Protein AF-A0A0E3QMX5-F1 (afdb_monomer)

Secondary structure (DSSP, 8-state):
----HHHHHHHHHHHHTTHHHHHHHHHHHHHHHHHHHHHHHHHH---TTTHHHHHHHHH-SSHHHHHHHHHHHHHHHHHHHHHHHHHHHHHHHTS-TTS---

Mean predicted aligned error: 10.31 Å

Solvent-accessible surface area (backbone atoms only — not comparable to full-atom values): 6064 Å² total; per-residue (Å²): 143,78,71,57,80,64,50,55,53,53,52,49,49,71,75,50,53,80,58,50,59,58,52,48,55,54,50,47,55,52,48,49,55,50,51,50,51,51,51,54,49,49,71,75,56,80,53,97,65,50,77,56,48,54,40,38,73,75,68,34,95,46,74,66,33,55,52,51,46,51,52,51,53,53,50,50,53,51,51,51,52,54,50,50,53,57,48,48,63,56,55,52,71,78,46,65,96,85,79,70,94,119

Foldseek 3Di:
DDADPVVVVVVVCVVCDPVVVVVVVVVVVVVVVVVVVQVVLCVVDVDPVPPLVVLCVVPNPDPSSVVVVVVVVVVVVVVVVVVVVVVVSVVVVVDPPPPDDD

Structure (mmCIF, N/CA/C/O backbone):
data_AF-A0A0E3QMX5-F1
#
_entry.id   AF-A0A0E3QMX5-F1
#
loop_
_atom_site.group_PDB
_atom_site.id
_atom_site.type_symbol
_atom_site.label_atom_id
_atom_site.label_alt_id
_atom_site.label_comp_id
_atom_site.label_asym_id
_atom_site.label_entity_id
_atom_site.label_seq_id
_atom_site.pdbx_PDB_ins_code
_atom_site.Cartn_x
_atom_site.Cartn_y
_atom_site.Cartn_z
_atom_site.occupancy
_atom_site.B_iso_or_equiv
_atom_site.auth_seq_id
_atom_site.auth_comp_id
_atom_site.auth_asym_id
_atom_site.auth_atom_id
_atom_site.pdbx_PDB_model_num
ATOM 1 N N . MET A 1 1 ? 21.800 2.197 -21.079 1.00 42.12 1 MET A N 1
ATOM 2 C CA . MET A 1 1 ? 20.528 1.645 -21.587 1.00 42.12 1 MET A CA 1
ATOM 3 C C . MET A 1 1 ? 19.769 1.102 -20.388 1.00 42.12 1 MET A C 1
ATOM 5 O O . MET A 1 1 ? 20.009 -0.035 -20.019 1.00 42.12 1 MET A O 1
ATOM 9 N N . GLU A 1 2 ? 18.917 1.898 -19.747 1.00 46.09 2 GLU A N 1
ATOM 10 C CA . GLU A 1 2 ? 18.057 1.407 -18.659 1.00 46.09 2 GLU A CA 1
ATOM 11 C C . GLU A 1 2 ? 16.662 2.022 -18.790 1.00 46.09 2 GLU A C 1
ATOM 13 O O . GLU A 1 2 ? 16.382 3.055 -18.193 1.00 46.09 2 GLU A O 1
ATOM 18 N N . PRO A 1 3 ? 15.765 1.436 -19.597 1.00 46.56 3 PRO A N 1
ATOM 19 C CA . PRO A 1 3 ? 14.383 1.875 -19.612 1.00 46.56 3 PRO A CA 1
ATOM 20 C C . PRO A 1 3 ? 13.586 1.059 -18.590 1.00 46.56 3 PRO A C 1
ATOM 22 O O . PRO A 1 3 ? 13.619 -0.161 -18.599 1.00 46.56 3 PRO A O 1
ATOM 25 N N . GLY A 1 4 ? 12.802 1.724 -17.748 1.00 52.66 4 GLY A N 1
ATOM 26 C CA . GLY A 1 4 ? 11.525 1.189 -17.279 1.00 52.66 4 GLY A CA 1
ATOM 27 C C . GLY A 1 4 ? 11.553 0.086 -16.215 1.00 52.66 4 GLY A C 1
ATOM 28 O O . GLY A 1 4 ? 12.028 -1.028 -16.415 1.00 52.66 4 GLY A O 1
ATOM 29 N N . TYR A 1 5 ? 10.838 0.347 -15.121 1.00 55.91 5 TYR A N 1
ATOM 30 C CA . TYR A 1 5 ? 10.374 -0.640 -14.130 1.00 55.91 5 TYR A CA 1
ATOM 31 C C . TYR A 1 5 ? 9.853 -1.963 -14.754 1.00 55.91 5 TYR A C 1
ATOM 33 O O . TYR A 1 5 ? 9.986 -3.027 -14.154 1.00 55.91 5 TYR A O 1
ATOM 41 N N . PHE A 1 6 ? 9.333 -1.903 -15.987 1.00 55.41 6 PHE A N 1
ATOM 42 C CA . PHE A 1 6 ? 8.829 -3.037 -16.767 1.00 55.41 6 PHE A CA 1
ATOM 43 C C . PHE A 1 6 ? 9.903 -3.914 -17.444 1.00 55.41 6 PHE A C 1
ATOM 45 O O . PHE A 1 6 ? 9.676 -5.108 -17.624 1.00 55.41 6 PHE A O 1
ATOM 52 N N . LEU A 1 7 ? 11.079 -3.381 -17.803 1.00 53.97 7 LEU A N 1
ATOM 53 C CA . LEU A 1 7 ? 12.177 -4.216 -18.321 1.00 53.97 7 LEU A CA 1
ATOM 54 C C . LEU A 1 7 ? 12.922 -4.917 -17.186 1.00 53.97 7 LEU A C 1
ATOM 56 O O . LEU A 1 7 ? 13.363 -6.049 -17.366 1.00 53.97 7 LEU A O 1
ATOM 60 N N . PHE A 1 8 ? 12.997 -4.299 -16.003 1.00 57.62 8 PHE A N 1
ATOM 61 C CA . PHE A 1 8 ? 13.516 -4.964 -14.808 1.00 57.62 8 PHE A CA 1
ATOM 62 C C . PHE A 1 8 ? 12.647 -6.169 -14.429 1.00 57.62 8 PHE A C 1
ATOM 64 O O . PHE A 1 8 ? 13.169 -7.276 -14.311 1.00 57.62 8 PHE A O 1
ATOM 71 N N . SER A 1 9 ? 11.321 -6.001 -14.340 1.00 62.88 9 SER A N 1
ATOM 72 C CA . SER A 1 9 ? 10.411 -7.124 -14.082 1.00 62.88 9 SER A CA 1
ATOM 73 C C . SER A 1 9 ? 10.449 -8.183 -15.193 1.00 62.88 9 SER A C 1
ATOM 75 O O . SER A 1 9 ? 10.461 -9.373 -14.886 1.00 62.88 9 SER A O 1
ATOM 77 N N . GLY A 1 10 ? 10.569 -7.782 -16.465 1.00 63.91 10 GLY A N 1
ATOM 78 C CA . GLY A 1 10 ? 10.757 -8.703 -17.593 1.00 63.91 10 GLY A CA 1
ATOM 79 C C . GLY A 1 10 ? 12.078 -9.487 -17.550 1.00 63.91 10 GLY A C 1
ATOM 80 O O . GLY A 1 10 ? 12.103 -10.679 -17.856 1.00 63.91 10 GLY A O 1
ATOM 81 N N . GLN A 1 11 ? 13.176 -8.856 -17.125 1.00 65.00 11 GLN A N 1
ATOM 82 C CA . GLN A 1 11 ? 14.476 -9.510 -16.961 1.00 65.00 11 GLN A CA 1
ATOM 83 C C . GLN A 1 11 ? 14.481 -10.464 -15.761 1.00 65.00 11 GLN A C 1
ATOM 85 O O . GLN A 1 11 ? 14.957 -11.590 -15.888 1.00 65.00 11 GLN A O 1
ATOM 90 N N . LEU A 1 12 ? 13.893 -10.064 -14.631 1.00 63.53 12 LEU A N 1
ATOM 91 C CA . LEU A 1 12 ? 13.684 -10.935 -13.470 1.00 63.53 12 LEU A CA 1
ATOM 92 C C . LEU A 1 12 ? 12.845 -12.165 -13.815 1.00 63.53 12 LEU A C 1
ATOM 94 O O . LEU A 1 12 ? 13.208 -13.270 -13.426 1.00 63.53 12 LEU A O 1
ATOM 98 N N . LEU A 1 13 ? 11.783 -12.010 -14.612 1.00 66.00 13 LEU A N 1
ATOM 99 C CA . LEU A 1 13 ? 10.969 -13.138 -15.075 1.00 66.00 13 LEU A CA 1
ATOM 100 C C . LEU A 1 13 ? 11.804 -14.191 -15.817 1.00 66.00 13 LEU A C 1
ATOM 102 O O . LEU A 1 13 ? 11.613 -15.389 -15.611 1.00 66.00 13 LEU A O 1
ATOM 106 N N . ARG A 1 14 ? 12.758 -13.749 -16.651 1.00 66.69 14 ARG A N 1
ATOM 107 C CA . ARG A 1 14 ? 13.671 -14.650 -17.376 1.00 66.69 14 ARG A CA 1
ATOM 108 C C . ARG A 1 14 ? 14.614 -15.406 -16.439 1.00 66.69 14 ARG A C 1
ATOM 110 O O . ARG A 1 14 ? 14.975 -16.533 -16.760 1.00 66.69 14 ARG A O 1
ATOM 117 N N . PHE A 1 15 ? 14.993 -14.818 -15.302 1.00 70.06 15 PHE A N 1
ATOM 118 C CA . PHE A 1 15 ? 15.832 -15.470 -14.291 1.00 70.06 15 PHE A CA 1
ATOM 119 C C . PHE A 1 15 ? 15.045 -16.392 -13.346 1.00 70.06 15 PHE A C 1
ATOM 121 O O . PHE A 1 15 ? 15.591 -17.386 -12.879 1.00 70.06 15 PHE A O 1
ATOM 128 N N . THR A 1 16 ? 13.778 -16.085 -13.056 1.00 69.56 16 THR A N 1
ATOM 129 C CA . THR A 1 16 ? 12.992 -16.769 -12.010 1.00 69.56 16 THR A CA 1
ATOM 130 C C . THR A 1 16 ? 12.122 -17.926 -12.533 1.00 69.56 16 THR A C 1
ATOM 132 O O . THR A 1 16 ? 11.705 -18.782 -11.751 1.00 69.56 16 THR A O 1
ATOM 135 N N . GLY A 1 17 ? 11.887 -18.031 -13.847 1.00 73.62 17 GLY A N 1
ATOM 136 C CA . GLY A 1 17 ? 11.225 -19.193 -14.457 1.00 73.62 17 GLY A CA 1
ATOM 137 C C . GLY A 1 17 ? 9.851 -19.520 -13.842 1.00 73.62 17 GLY A C 1
ATOM 138 O O . GLY A 1 17 ? 9.077 -18.625 -13.506 1.00 73.62 17 GLY A O 1
ATOM 139 N N . ASN A 1 18 ? 9.534 -20.809 -13.663 1.00 75.62 18 ASN A N 1
ATOM 140 C CA . ASN A 1 18 ? 8.222 -21.269 -13.170 1.00 75.62 18 ASN A CA 1
ATOM 141 C C . ASN A 1 18 ? 7.899 -20.840 -11.716 1.00 75.62 18 ASN A C 1
ATOM 143 O O . ASN A 1 18 ? 6.745 -20.881 -11.295 1.00 75.62 18 ASN A O 1
ATOM 147 N N . ALA A 1 19 ? 8.892 -20.392 -10.939 1.00 79.06 19 ALA A N 1
ATOM 148 C CA . ALA A 1 19 ? 8.680 -19.945 -9.558 1.00 79.06 19 ALA A CA 1
ATOM 149 C C . ALA A 1 19 ? 7.889 -18.620 -9.466 1.00 79.06 19 ALA A C 1
ATOM 151 O O . ALA A 1 19 ? 7.306 -18.310 -8.422 1.00 79.06 19 ALA A O 1
ATOM 152 N N . VAL A 1 20 ? 7.809 -17.859 -10.565 1.00 82.75 20 VAL A N 1
ATOM 153 C CA . VAL A 1 20 ? 7.012 -16.625 -10.653 1.00 82.75 20 VAL A CA 1
ATOM 154 C C . VAL A 1 20 ? 5.522 -16.910 -10.452 1.00 82.75 20 VAL A C 1
ATOM 156 O O . VAL A 1 20 ? 4.872 -16.198 -9.693 1.00 82.75 20 VAL A O 1
ATOM 159 N N . TYR A 1 21 ? 4.988 -17.971 -11.067 1.00 83.75 21 TYR A N 1
ATOM 160 C CA . TYR A 1 21 ? 3.564 -18.314 -10.968 1.00 83.75 21 TYR A CA 1
ATOM 161 C C . TYR A 1 21 ? 3.146 -18.651 -9.537 1.00 83.75 21 TYR A C 1
ATOM 163 O O . TYR A 1 21 ? 2.120 -18.172 -9.064 1.00 83.75 21 TYR A O 1
ATOM 171 N N . ILE A 1 22 ? 3.970 -19.422 -8.822 1.00 86.44 22 ILE A N 1
ATOM 172 C CA . ILE A 1 22 ? 3.714 -19.774 -7.418 1.00 86.44 22 ILE A CA 1
ATOM 173 C C . ILE A 1 22 ? 3.707 -18.511 -6.551 1.00 86.44 22 ILE A C 1
ATOM 175 O O . ILE A 1 22 ? 2.812 -18.323 -5.730 1.00 86.44 22 ILE A O 1
ATOM 179 N N . SER A 1 23 ? 4.671 -17.616 -6.777 1.00 87.88 23 SER A N 1
ATOM 180 C CA . SER A 1 23 ? 4.761 -16.340 -6.059 1.00 87.88 23 SER A CA 1
ATOM 181 C C . SER A 1 23 ? 3.538 -15.458 -6.325 1.00 87.88 23 SER A C 1
ATOM 183 O O . SER A 1 23 ? 3.032 -14.817 -5.407 1.00 87.88 23 SER A O 1
ATOM 185 N N . PHE A 1 24 ? 3.031 -15.468 -7.560 1.00 86.94 24 PHE A N 1
ATOM 186 C CA . PHE A 1 24 ? 1.846 -14.713 -7.955 1.00 86.94 24 PHE A CA 1
ATOM 187 C C . PHE A 1 24 ? 0.580 -15.232 -7.268 1.00 86.94 24 PHE A C 1
ATOM 189 O O . PHE A 1 24 ? -0.158 -14.438 -6.698 1.00 86.94 24 PHE A O 1
ATOM 196 N N . ILE A 1 25 ? 0.374 -16.554 -7.232 1.00 93.06 25 ILE A N 1
ATOM 197 C CA . ILE A 1 25 ? -0.778 -17.169 -6.551 1.00 93.06 25 ILE A CA 1
ATOM 198 C C . ILE A 1 25 ? -0.755 -16.849 -5.053 1.00 93.06 25 ILE A C 1
ATOM 200 O O . ILE A 1 25 ? -1.775 -16.477 -4.477 1.00 93.06 25 ILE A O 1
ATOM 204 N N . ILE A 1 26 ? 0.411 -16.955 -4.409 1.00 93.00 26 ILE A N 1
ATOM 205 C CA . ILE A 1 26 ? 0.546 -16.623 -2.984 1.00 93.00 26 ILE A CA 1
ATOM 206 C C . ILE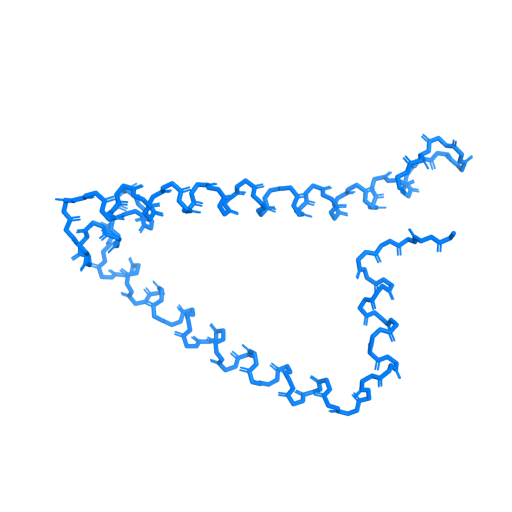 A 1 26 ? 0.246 -15.137 -2.754 1.00 93.00 26 ILE A C 1
ATOM 208 O O . ILE A 1 26 ? -0.518 -14.799 -1.848 1.00 93.00 26 ILE A O 1
ATOM 212 N N . ALA A 1 27 ? 0.803 -14.251 -3.584 1.00 90.75 27 ALA A N 1
ATOM 213 C CA . ALA A 1 27 ? 0.542 -12.818 -3.502 1.00 90.75 27 ALA A CA 1
ATOM 214 C C . ALA A 1 27 ? -0.945 -12.490 -3.716 1.00 90.75 27 ALA A C 1
ATOM 216 O O . ALA A 1 27 ? -1.489 -11.648 -3.005 1.00 90.75 27 ALA A O 1
ATOM 217 N N . GLU A 1 28 ? -1.618 -13.180 -4.636 1.00 93.00 28 GLU A N 1
ATOM 218 C CA . GLU A 1 28 ? -3.039 -13.002 -4.933 1.00 93.00 28 GLU A CA 1
ATOM 219 C C . GLU A 1 28 ? -3.930 -13.435 -3.765 1.00 93.00 28 GLU A C 1
ATOM 221 O O . GLU A 1 28 ? -4.819 -12.686 -3.363 1.00 93.00 28 GLU A O 1
ATOM 226 N N . VAL A 1 29 ? -3.656 -14.587 -3.142 1.00 96.50 29 VAL A N 1
ATOM 227 C CA . VAL A 1 29 ? -4.393 -15.034 -1.947 1.00 96.50 29 VAL A CA 1
ATOM 228 C C . VAL A 1 29 ? -4.248 -14.021 -0.810 1.00 96.50 29 VAL A C 1
ATOM 230 O O . VAL A 1 29 ? -5.238 -13.643 -0.182 1.00 96.50 29 VAL A O 1
ATOM 233 N N . VAL A 1 30 ? -3.030 -13.531 -0.564 1.00 94.69 30 VAL A N 1
ATOM 234 C CA . VAL A 1 30 ? -2.782 -12.504 0.459 1.00 94.69 30 VAL A CA 1
ATOM 235 C C . VAL A 1 30 ? -3.499 -11.195 0.110 1.00 94.69 30 VAL A C 1
ATOM 237 O O . VAL A 1 30 ? -4.120 -10.583 0.982 1.00 94.69 30 VAL A O 1
ATOM 240 N N . ALA A 1 31 ? -3.472 -10.779 -1.157 1.00 92.94 31 ALA A N 1
ATOM 241 C CA . ALA A 1 31 ? -4.158 -9.581 -1.626 1.00 92.94 31 ALA A CA 1
ATOM 242 C C . ALA A 1 31 ? -5.683 -9.686 -1.470 1.00 92.94 31 ALA A C 1
ATOM 244 O O . ALA A 1 31 ? -6.308 -8.730 -1.012 1.00 92.94 31 ALA A O 1
ATOM 245 N N . LEU A 1 32 ? -6.279 -10.843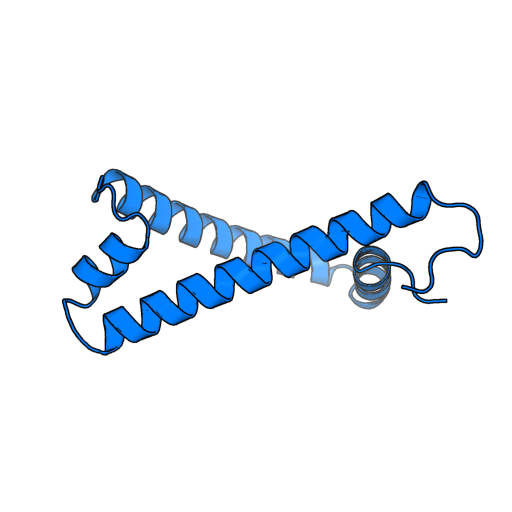 -1.774 1.00 93.19 32 LEU A N 1
ATOM 246 C CA . LEU A 1 32 ? -7.711 -11.097 -1.594 1.00 93.19 32 LEU A CA 1
ATOM 247 C C . LEU A 1 32 ? -8.118 -11.029 -0.121 1.00 93.19 32 LEU A C 1
ATOM 249 O O . LEU A 1 32 ? -9.114 -10.387 0.213 1.00 93.19 32 LEU A O 1
ATOM 253 N N . LEU A 1 33 ? -7.334 -11.636 0.772 1.00 93.44 33 LEU A N 1
ATOM 254 C CA . LEU A 1 33 ? -7.581 -11.570 2.215 1.00 93.44 33 LEU A CA 1
ATOM 255 C C . LEU A 1 33 ? -7.488 -10.133 2.746 1.00 93.44 33 LEU A C 1
ATOM 257 O O . LEU A 1 33 ? -8.323 -9.710 3.555 1.00 93.44 33 LEU A O 1
ATOM 261 N N . ASN A 1 34 ? -6.504 -9.369 2.265 1.00 91.12 34 ASN A N 1
ATOM 262 C CA . ASN A 1 34 ? -6.346 -7.960 2.605 1.00 91.12 34 ASN A CA 1
ATOM 263 C C . ASN A 1 34 ? -7.540 -7.126 2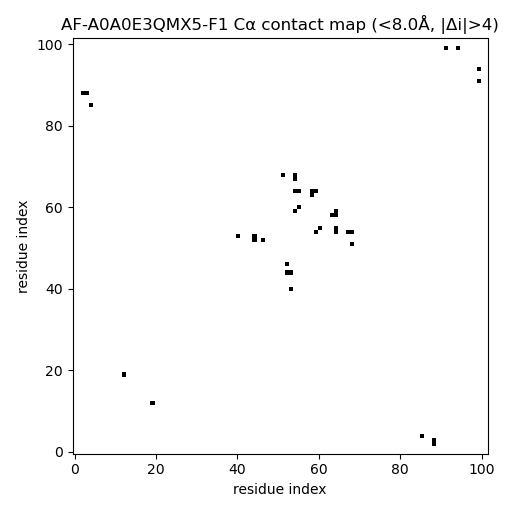.111 1.00 91.12 34 ASN A C 1
ATOM 265 O O . ASN A 1 34 ? -8.173 -6.421 2.897 1.00 91.12 34 ASN A O 1
ATOM 269 N N . ALA A 1 35 ? -7.903 -7.262 0.833 1.00 89.06 35 ALA A N 1
ATOM 270 C CA . ALA A 1 35 ? -9.028 -6.557 0.227 1.00 89.06 35 ALA A CA 1
ATOM 271 C C . ALA A 1 35 ? -10.355 -6.895 0.917 1.00 89.06 35 ALA A C 1
ATOM 273 O O . ALA A 1 35 ? -11.146 -5.997 1.198 1.00 89.06 35 ALA A O 1
ATOM 274 N N . TYR A 1 36 ? -10.582 -8.165 1.260 1.00 90.19 36 TYR A N 1
ATOM 275 C CA . TYR A 1 36 ? -11.774 -8.598 1.986 1.00 90.19 36 TYR A CA 1
ATOM 276 C C . TYR A 1 36 ? -11.861 -7.965 3.380 1.00 90.19 36 TYR A C 1
ATOM 278 O O . TYR A 1 36 ? -12.915 -7.459 3.772 1.00 90.19 36 TYR A O 1
ATOM 286 N N . SER A 1 37 ? -10.748 -7.945 4.118 1.00 86.56 37 SER A N 1
ATOM 287 C CA . SER A 1 37 ? -10.689 -7.319 5.442 1.00 86.56 37 SER A CA 1
ATOM 288 C C . SER A 1 37 ? -10.962 -5.818 5.351 1.00 86.56 37 SER A C 1
ATOM 290 O O . SER A 1 37 ? -11.818 -5.304 6.073 1.00 86.56 37 SER A O 1
ATOM 292 N N . TYR A 1 38 ? -10.315 -5.128 4.407 1.00 81.69 38 TYR A N 1
ATOM 293 C CA . TYR A 1 38 ? -10.538 -3.704 4.161 1.00 81.69 38 TYR A CA 1
ATOM 294 C C . TYR A 1 38 ? -11.976 -3.393 3.742 1.00 81.69 38 TYR A C 1
ATOM 296 O O . TYR A 1 38 ? -12.575 -2.461 4.275 1.00 81.69 38 TYR A O 1
ATOM 304 N N . ALA A 1 39 ? -12.560 -4.183 2.841 1.00 84.12 39 ALA A N 1
ATOM 305 C CA . ALA A 1 39 ? -13.940 -4.006 2.400 1.00 84.12 39 ALA A CA 1
ATOM 306 C C . ALA A 1 39 ? -14.924 -4.184 3.565 1.00 84.12 39 ALA A C 1
ATOM 308 O O . ALA A 1 39 ? -15.828 -3.370 3.752 1.00 84.12 39 ALA A O 1
ATOM 309 N N . LYS A 1 40 ? -14.719 -5.205 4.406 1.00 82.06 40 LYS A N 1
ATOM 310 C CA . LYS A 1 40 ? -15.569 -5.459 5.575 1.00 82.06 40 LYS A CA 1
ATOM 311 C C . LYS A 1 40 ? -15.461 -4.349 6.625 1.00 82.06 40 LYS A C 1
ATOM 313 O O . LYS A 1 40 ? -16.480 -3.969 7.202 1.00 82.06 40 LYS A O 1
ATOM 318 N N . LEU A 1 41 ? -14.262 -3.806 6.858 1.00 78.56 41 LEU A N 1
ATOM 319 C CA . LEU A 1 41 ? -14.076 -2.625 7.710 1.00 78.56 41 LEU A CA 1
ATOM 320 C C . LEU A 1 41 ? -14.727 -1.374 7.106 1.00 78.56 41 LEU A C 1
ATOM 322 O O . LEU A 1 41 ? -15.395 -0.644 7.834 1.00 78.56 41 LEU A O 1
ATOM 326 N N . GLY A 1 42 ? -14.612 -1.169 5.793 1.00 74.88 42 GLY A N 1
ATOM 327 C CA . GLY A 1 42 ? -15.218 -0.034 5.094 1.00 74.88 42 GLY A CA 1
ATOM 328 C C . GLY A 1 42 ? -16.742 -0.021 5.131 1.00 74.88 42 GLY A C 1
ATOM 329 O O . GLY A 1 42 ? -17.338 1.038 5.304 1.00 74.88 42 GLY A O 1
ATOM 330 N N . VAL A 1 43 ? -17.383 -1.190 5.056 1.00 72.62 43 VAL A N 1
ATOM 331 C CA . VAL A 1 43 ? -18.843 -1.298 5.217 1.00 72.62 43 VAL A CA 1
ATOM 332 C C . VAL A 1 43 ? -19.262 -1.110 6.680 1.00 72.62 43 VAL A C 1
ATOM 334 O O . VAL A 1 43 ? -20.297 -0.510 6.950 1.00 72.62 43 VAL A O 1
ATOM 337 N N . ARG A 1 44 ? -18.468 -1.597 7.644 1.00 70.06 44 ARG A N 1
ATOM 338 C CA . ARG A 1 44 ? -18.790 -1.494 9.080 1.00 70.06 44 ARG A CA 1
ATOM 339 C C . ARG A 1 44 ? -18.591 -0.088 9.646 1.00 70.06 44 ARG A C 1
ATOM 341 O O . ARG A 1 44 ? -19.300 0.306 10.570 1.00 70.06 44 ARG A O 1
ATOM 348 N N . TYR A 1 45 ? -17.621 0.648 9.123 1.00 65.12 45 TYR A N 1
ATOM 349 C CA . TYR A 1 45 ? -17.269 1.986 9.575 1.00 65.12 45 TYR A CA 1
ATOM 350 C C . TYR A 1 45 ? -17.391 2.966 8.408 1.00 65.12 45 TYR A C 1
ATOM 352 O O . TYR A 1 45 ? -16.400 3.473 7.889 1.00 65.12 45 TYR A O 1
ATOM 360 N N . GLN A 1 46 ? -18.633 3.242 8.005 1.00 55.88 46 GLN A N 1
ATOM 361 C CA . GLN A 1 46 ? -18.944 4.333 7.085 1.00 55.88 46 GLN A CA 1
ATOM 362 C C . GLN A 1 46 ? -18.764 5.665 7.820 1.00 55.88 46 GLN A C 1
ATOM 364 O O . GLN A 1 46 ? -19.693 6.174 8.440 1.00 55.88 46 GLN A O 1
ATOM 369 N N . SER A 1 47 ? -17.547 6.201 7.809 1.00 59.56 47 SER A N 1
ATOM 370 C CA . SER A 1 47 ? -17.262 7.532 8.341 1.00 59.56 47 SER A CA 1
ATOM 371 C C . SER A 1 47 ? -16.555 8.392 7.303 1.00 59.56 47 SER A C 1
ATOM 373 O O . SER A 1 47 ? -15.785 7.894 6.481 1.00 59.56 47 SER A O 1
ATOM 375 N N . ALA A 1 48 ? -16.796 9.701 7.369 1.00 58.88 48 ALA A N 1
ATOM 376 C CA . ALA A 1 48 ? -16.197 10.699 6.488 1.00 58.88 48 ALA A CA 1
ATOM 377 C C . ALA A 1 48 ? -14.661 10.808 6.636 1.00 58.88 48 ALA A C 1
ATOM 379 O O . ALA A 1 48 ? -14.013 11.389 5.770 1.00 58.88 48 ALA A O 1
ATOM 380 N N . GLY A 1 49 ? -14.074 10.237 7.700 1.00 60.88 49 GLY A N 1
ATOM 381 C CA . GLY A 1 49 ? -12.630 10.254 7.979 1.00 60.88 49 GLY A CA 1
ATOM 382 C C . GLY A 1 49 ? -11.779 9.247 7.188 1.00 60.88 49 GLY A C 1
ATOM 383 O O . GLY A 1 49 ? -10.549 9.305 7.241 1.00 60.88 49 GLY A O 1
ATOM 384 N N . GLY A 1 50 ? -12.391 8.319 6.441 1.00 71.75 50 GLY A N 1
ATOM 385 C CA . GLY A 1 50 ? -11.659 7.344 5.621 1.00 71.75 50 GLY A CA 1
ATOM 386 C C . GLY A 1 50 ? -10.836 6.327 6.441 1.00 71.75 50 GLY A C 1
ATOM 387 O O . GLY A 1 50 ? -11.213 6.002 7.566 1.00 71.75 50 GLY A O 1
ATOM 388 N N . PRO A 1 51 ? -9.702 5.804 5.920 1.00 69.44 51 PRO A N 1
ATOM 389 C CA . PRO A 1 51 ? -8.907 4.753 6.582 1.00 69.44 51 PRO A CA 1
ATOM 390 C C . PRO A 1 51 ? -8.369 5.137 7.969 1.00 69.44 51 PRO A C 1
ATOM 392 O O . PRO A 1 51 ? -8.066 4.269 8.785 1.00 69.44 51 PRO A O 1
ATOM 395 N N . VAL A 1 52 ? -8.271 6.439 8.247 1.00 72.94 52 VAL A N 1
ATOM 396 C CA . VAL A 1 52 ? -7.855 6.988 9.545 1.00 72.94 52 VAL A CA 1
ATOM 397 C C . VAL A 1 52 ? -8.863 6.638 10.641 1.00 72.94 52 VAL A C 1
ATOM 399 O O . VAL A 1 52 ? -8.477 6.349 11.769 1.00 72.94 52 VAL A O 1
ATOM 402 N N . GLU A 1 53 ? -10.150 6.568 10.301 1.00 73.00 53 GLU A N 1
ATOM 403 C CA . GLU A 1 53 ? -11.207 6.156 11.224 1.00 73.00 53 GLU A CA 1
ATOM 404 C C . GLU A 1 53 ? -11.024 4.700 11.686 1.00 73.00 53 GLU A C 1
ATOM 406 O O . GLU A 1 53 ? -11.293 4.369 12.841 1.00 73.00 53 GLU A O 1
ATOM 411 N N . PHE A 1 54 ? -10.534 3.817 10.807 1.00 75.94 54 PHE A N 1
ATOM 412 C CA . PHE A 1 54 ? -10.265 2.421 11.169 1.00 75.94 54 PHE A CA 1
ATOM 413 C C . PHE A 1 54 ? -9.120 2.326 12.176 1.00 75.94 54 PHE A C 1
ATOM 415 O O . PHE A 1 54 ? -9.177 1.515 13.098 1.00 75.94 54 PHE A O 1
ATOM 422 N N . ILE A 1 55 ? -8.106 3.180 12.019 1.00 76.12 55 ILE A N 1
ATOM 423 C CA . ILE A 1 55 ? -6.969 3.274 12.937 1.00 76.12 55 ILE A CA 1
ATOM 424 C C . ILE A 1 55 ? -7.448 3.780 14.302 1.00 76.12 55 ILE A C 1
ATOM 426 O O . ILE A 1 55 ? -7.168 3.145 15.315 1.00 76.12 55 ILE A O 1
ATOM 430 N N . LEU A 1 56 ? -8.242 4.854 14.325 1.00 76.19 56 LEU A N 1
ATOM 431 C CA . LEU A 1 56 ? -8.813 5.419 15.550 1.00 76.19 56 LEU A CA 1
ATOM 432 C C . LEU A 1 56 ? -9.726 4.429 16.284 1.00 76.19 56 LEU A C 1
ATOM 434 O O . LEU A 1 56 ? -9.655 4.315 17.503 1.00 76.19 56 LEU A O 1
ATOM 438 N N . LYS A 1 57 ? -10.554 3.661 15.567 1.00 73.50 57 LYS A N 1
ATOM 439 C CA . LYS A 1 57 ? -11.443 2.666 16.193 1.00 73.50 57 LYS A CA 1
ATOM 440 C C . LYS A 1 57 ? -10.743 1.370 16.593 1.00 73.50 57 LYS A C 1
ATOM 442 O O . LYS A 1 57 ? -11.199 0.715 17.526 1.00 73.50 57 LYS A O 1
ATOM 447 N N . GLY A 1 58 ? -9.675 0.984 15.897 1.00 74.00 58 GLY A N 1
ATOM 448 C CA . GLY A 1 58 ? -8.901 -0.218 16.207 1.00 74.00 58 GLY A CA 1
ATOM 449 C C . GLY A 1 58 ? -7.878 -0.016 17.326 1.00 74.00 58 GLY A C 1
ATOM 450 O O . GLY A 1 58 ? -7.685 -0.914 18.140 1.00 74.00 58 GLY A O 1
ATOM 451 N N . PHE A 1 59 ? -7.241 1.157 17.378 1.00 75.06 59 PHE A N 1
ATOM 452 C CA . PHE A 1 59 ? -6.131 1.453 18.291 1.00 75.06 59 PHE A CA 1
ATOM 453 C C . PHE A 1 59 ? -6.426 2.568 19.307 1.00 75.06 59 PHE A C 1
ATOM 455 O O . PHE A 1 59 ? -5.635 2.761 20.230 1.00 75.06 59 PHE A O 1
ATOM 462 N N . GLY A 1 60 ? -7.560 3.265 19.185 1.00 74.62 60 GLY A N 1
ATOM 463 C CA . GLY A 1 60 ? -7.954 4.370 20.060 1.00 74.62 60 GLY A CA 1
ATOM 464 C C . GLY A 1 60 ? -7.329 5.717 19.682 1.00 74.62 60 GLY A C 1
ATOM 465 O O . GLY A 1 60 ? -6.528 5.826 18.750 1.00 74.62 60 GLY A O 1
ATOM 466 N N . ASP A 1 61 ? -7.690 6.754 20.439 1.00 70.19 61 ASP A N 1
ATOM 467 C CA . ASP A 1 61 ? -7.066 8.078 20.359 1.00 70.19 61 ASP A CA 1
ATOM 468 C C . ASP A 1 61 ? -5.769 8.085 21.177 1.00 70.19 61 ASP A C 1
ATOM 470 O O . ASP A 1 61 ? -5.769 8.187 22.403 1.00 70.19 61 ASP A O 1
ATOM 474 N N . GLY A 1 62 ? -4.638 7.925 20.495 1.00 77.94 62 GLY A N 1
ATOM 475 C CA . GLY A 1 62 ? -3.326 7.894 21.129 1.00 77.94 62 GLY A CA 1
ATOM 476 C C . GLY A 1 62 ? -2.190 8.144 20.146 1.00 77.94 62 GLY A C 1
ATOM 477 O O . GLY A 1 62 ? -2.388 8.210 18.932 1.00 77.94 62 GLY A O 1
ATOM 478 N N . VAL A 1 63 ? -0.965 8.241 20.671 1.00 77.75 63 VAL A N 1
ATOM 479 C CA . VAL A 1 63 ? 0.257 8.519 19.887 1.00 77.75 63 VAL A CA 1
ATOM 480 C C . VAL A 1 63 ? 0.456 7.504 18.753 1.00 77.75 63 VAL A C 1
ATOM 482 O O . VAL A 1 63 ? 0.920 7.861 17.672 1.00 77.75 63 VAL A O 1
ATOM 485 N N 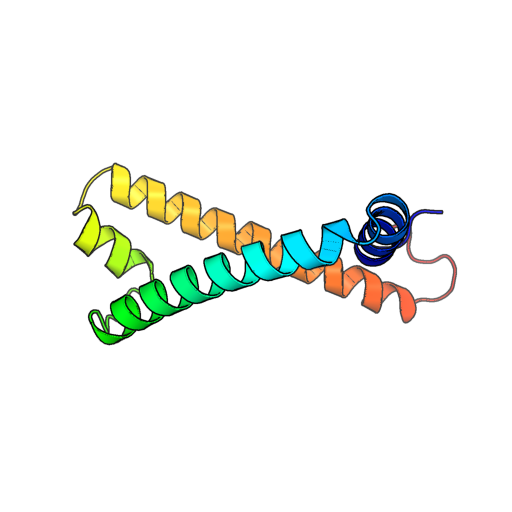. LEU A 1 64 ? 0.039 6.252 18.965 1.00 79.12 64 LEU A N 1
ATOM 486 C CA . LEU A 1 64 ? 0.098 5.200 17.951 1.00 79.12 64 LEU A CA 1
ATOM 487 C C . LEU A 1 64 ? -0.812 5.496 16.744 1.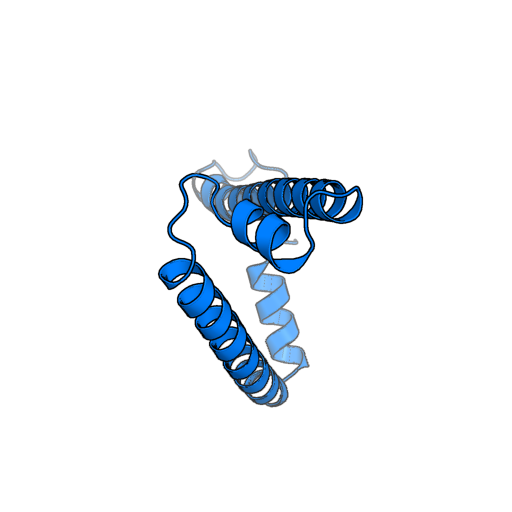00 79.12 64 LEU A C 1
ATOM 489 O O . LEU A 1 64 ? -0.394 5.303 15.606 1.00 79.12 64 LEU A O 1
ATOM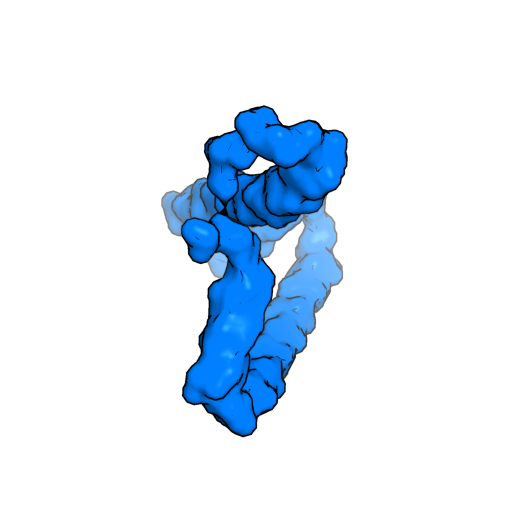 493 N N . SER A 1 65 ? -2.024 6.009 16.977 1.00 81.12 65 SER A N 1
ATOM 494 C CA . SER A 1 65 ? -2.964 6.390 15.913 1.00 81.12 65 SER A CA 1
ATOM 495 C C . SER A 1 65 ? -2.428 7.565 15.087 1.00 81.12 65 SER A C 1
ATOM 497 O O . SER A 1 65 ? -2.446 7.519 13.856 1.00 81.12 65 SER A O 1
ATOM 499 N N . GLY A 1 66 ? -1.828 8.565 15.747 1.00 80.69 66 GLY A N 1
ATOM 500 C CA . GLY A 1 66 ? -1.130 9.664 15.071 1.00 80.69 66 GLY A CA 1
ATOM 501 C C . GLY A 1 66 ? 0.063 9.190 14.231 1.00 80.69 66 GLY A C 1
ATOM 502 O O . GLY A 1 66 ? 0.217 9.605 13.083 1.00 80.69 66 GLY A O 1
ATOM 503 N N . GLY A 1 67 ? 0.872 8.263 14.755 1.00 85.69 67 GLY A N 1
ATOM 504 C CA . GLY A 1 67 ? 1.981 7.656 14.011 1.00 85.69 67 GLY A CA 1
ATOM 505 C C . GLY A 1 67 ? 1.515 6.870 12.780 1.00 85.69 67 GLY A C 1
ATOM 506 O O . GLY A 1 67 ? 2.075 7.021 11.695 1.00 85.69 67 GLY A O 1
ATOM 507 N N . LEU A 1 68 ? 0.449 6.078 12.918 1.00 85.06 68 LEU A N 1
ATOM 508 C CA . LEU A 1 68 ? -0.153 5.335 11.810 1.00 85.06 68 LEU A CA 1
ATOM 509 C C . LEU A 1 68 ? -0.792 6.262 10.762 1.00 85.06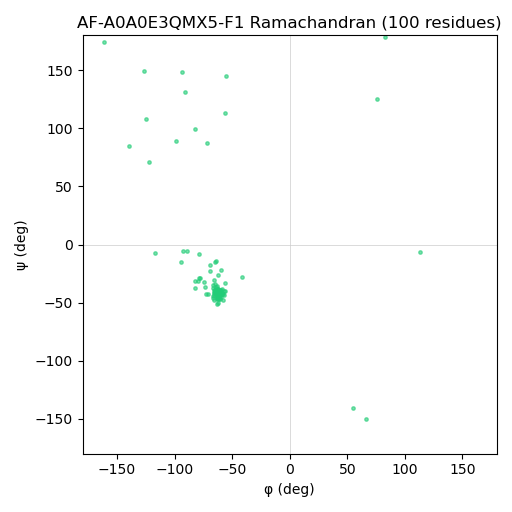 68 LEU A C 1
ATOM 511 O O . LEU A 1 68 ? -0.704 5.973 9.570 1.00 85.06 68 LEU A O 1
ATOM 515 N N . ASN A 1 69 ? -1.371 7.397 11.167 1.00 85.44 69 ASN A N 1
ATOM 516 C CA . ASN A 1 69 ? -1.867 8.419 10.241 1.00 85.44 69 ASN A CA 1
ATOM 517 C C . ASN A 1 69 ? -0.733 9.029 9.399 1.00 85.44 69 ASN A C 1
ATOM 519 O O . ASN A 1 69 ? -0.855 9.114 8.176 1.00 85.44 69 ASN A O 1
ATOM 523 N N . LEU A 1 70 ? 0.396 9.378 10.026 1.00 87.31 70 LEU A N 1
ATOM 524 C CA . LEU A 1 70 ? 1.574 9.880 9.313 1.00 87.31 70 LEU A CA 1
ATOM 525 C C . LEU A 1 70 ? 2.139 8.837 8.342 1.00 87.31 70 LEU A C 1
ATOM 527 O O . LEU A 1 70 ? 2.456 9.169 7.201 1.00 87.31 70 LEU A O 1
ATOM 531 N N . LEU A 1 71 ? 2.214 7.568 8.757 1.00 88.88 71 LEU A N 1
ATOM 532 C CA . LEU A 1 71 ? 2.621 6.467 7.878 1.00 88.88 71 LEU A CA 1
ATOM 533 C C . LEU A 1 71 ? 1.680 6.312 6.678 1.00 88.88 71 LEU A C 1
ATOM 535 O O . LEU A 1 71 ? 2.144 6.093 5.556 1.00 88.88 71 LEU A O 1
ATOM 539 N N . LEU A 1 72 ? 0.371 6.462 6.890 1.00 87.56 72 LEU A N 1
ATOM 540 C CA . LEU A 1 72 ? -0.621 6.440 5.818 1.00 87.56 72 LEU A CA 1
ATOM 541 C C . LEU A 1 72 ? -0.380 7.590 4.829 1.00 87.56 72 LEU A C 1
ATOM 543 O O . LEU A 1 72 ? -0.356 7.375 3.619 1.00 87.56 72 LEU A O 1
ATOM 547 N N . TRP A 1 73 ? -0.147 8.799 5.342 1.00 89.44 73 TRP A N 1
ATOM 548 C CA . TRP A 1 73 ? 0.123 9.977 4.524 1.00 89.44 73 TRP A CA 1
ATOM 549 C C . TRP A 1 73 ? 1.395 9.814 3.685 1.00 89.44 73 TRP A C 1
ATOM 551 O O . TRP A 1 73 ? 1.373 10.013 2.471 1.00 89.44 73 TRP A O 1
ATOM 561 N N . VAL A 1 74 ? 2.484 9.352 4.304 1.00 93.12 74 VAL A N 1
ATOM 562 C CA . VAL A 1 74 ? 3.741 9.043 3.609 1.00 93.12 74 VAL A CA 1
ATOM 563 C C . VAL A 1 74 ? 3.522 7.977 2.533 1.00 93.12 74 VAL A C 1
ATOM 565 O O . VAL A 1 74 ? 4.003 8.132 1.412 1.00 93.12 74 VAL A O 1
ATOM 568 N N . SER A 1 75 ? 2.740 6.934 2.823 1.00 89.31 75 SER A N 1
ATOM 569 C CA . SER A 1 75 ? 2.404 5.889 1.847 1.00 89.31 75 SER A CA 1
ATOM 570 C C . SER A 1 75 ? 1.677 6.451 0.621 1.00 89.31 75 SER A C 1
ATOM 572 O O . SER A 1 75 ? 1.985 6.055 -0.503 1.00 89.31 75 SER A O 1
ATOM 574 N N . TYR A 1 76 ? 0.765 7.413 0.804 1.00 90.38 76 TYR A N 1
ATOM 575 C CA . TYR A 1 76 ? 0.116 8.103 -0.315 1.00 90.38 76 TYR A CA 1
ATOM 576 C C . TYR A 1 76 ? 1.101 8.924 -1.150 1.00 90.38 76 TYR A C 1
ATOM 578 O O . TYR A 1 76 ? 1.037 8.875 -2.379 1.00 90.38 76 TYR A O 1
ATOM 586 N N . VAL A 1 77 ? 2.040 9.633 -0.515 1.00 93.62 77 VAL A N 1
ATOM 587 C CA . VAL A 1 77 ? 3.093 10.372 -1.233 1.00 93.62 77 VAL A CA 1
ATOM 588 C C . VAL A 1 77 ? 3.946 9.418 -2.069 1.00 93.62 77 VAL A C 1
ATOM 590 O O . VAL A 1 77 ? 4.186 9.680 -3.248 1.00 93.62 77 VAL A O 1
ATOM 593 N N . PHE A 1 78 ? 4.344 8.275 -1.503 1.00 92.38 78 PHE A N 1
ATOM 594 C CA . PHE A 1 78 ? 5.056 7.242 -2.253 1.00 92.38 78 PHE A CA 1
ATOM 595 C C . PHE A 1 78 ? 4.225 6.714 -3.425 1.00 92.38 78 PHE A C 1
ATOM 597 O O . PHE A 1 78 ? 4.736 6.652 -4.542 1.00 92.38 78 PHE A O 1
ATOM 604 N N . ALA A 1 79 ? 2.948 6.388 -3.212 1.00 89.12 79 ALA A N 1
ATOM 605 C CA . ALA A 1 79 ? 2.065 5.912 -4.274 1.00 89.12 79 ALA A CA 1
ATOM 606 C C . ALA A 1 79 ? 1.961 6.921 -5.434 1.00 89.12 79 ALA A C 1
ATOM 608 O O . ALA A 1 79 ? 2.085 6.538 -6.599 1.00 89.12 79 ALA A O 1
ATOM 609 N N . LEU A 1 80 ? 1.821 8.214 -5.128 1.00 91.81 80 LEU A N 1
ATOM 610 C CA . LEU A 1 80 ? 1.797 9.292 -6.122 1.00 91.81 80 LEU A CA 1
ATOM 611 C C . LEU A 1 80 ? 3.131 9.442 -6.863 1.00 91.81 80 LEU A C 1
ATOM 613 O O . LEU A 1 80 ? 3.134 9.660 -8.077 1.00 91.81 80 LEU A O 1
ATOM 617 N N . ALA A 1 81 ? 4.261 9.297 -6.168 1.00 90.69 81 ALA A N 1
ATOM 618 C CA . ALA A 1 81 ? 5.585 9.336 -6.783 1.00 90.69 81 ALA A CA 1
ATOM 619 C C . ALA A 1 81 ? 5.802 8.149 -7.738 1.00 90.69 81 ALA A C 1
ATOM 621 O O . ALA A 1 81 ? 6.278 8.333 -8.858 1.00 90.69 81 ALA A O 1
ATOM 622 N N . LEU A 1 82 ? 5.404 6.939 -7.332 1.00 86.06 82 LEU A N 1
ATOM 623 C CA . LEU A 1 82 ? 5.448 5.734 -8.167 1.00 86.06 82 LEU A CA 1
ATOM 624 C C . LEU A 1 82 ? 4.552 5.869 -9.403 1.00 86.06 82 LEU A C 1
ATOM 626 O O . LEU A 1 82 ? 4.983 5.539 -10.509 1.00 86.06 82 LEU A O 1
ATOM 630 N N . TYR A 1 83 ? 3.343 6.406 -9.233 1.00 86.69 83 TYR A N 1
ATOM 631 C CA . TYR A 1 83 ? 2.433 6.671 -10.344 1.00 86.69 83 TYR A CA 1
ATOM 632 C C . TYR A 1 83 ? 3.015 7.704 -11.317 1.00 86.69 83 TYR A C 1
ATOM 634 O O . TYR A 1 83 ? 3.070 7.457 -12.521 1.00 86.69 83 TYR A O 1
ATOM 642 N N . SER A 1 84 ? 3.541 8.815 -10.791 1.00 88.44 84 SER A N 1
ATOM 643 C CA . SER A 1 84 ? 4.232 9.845 -11.577 1.00 88.44 84 SER A CA 1
ATOM 644 C C . SER A 1 84 ? 5.422 9.270 -12.341 1.00 88.44 84 SER A C 1
ATOM 646 O O . SER A 1 84 ? 5.581 9.553 -13.520 1.00 88.44 84 SER A O 1
ATOM 648 N N . LYS A 1 85 ? 6.224 8.399 -11.715 1.00 83.31 85 LYS A N 1
ATOM 649 C CA . LYS A 1 85 ? 7.345 7.722 -12.381 1.00 83.31 85 LYS A CA 1
ATOM 650 C C . LYS A 1 85 ? 6.868 6.836 -13.535 1.00 83.31 85 LYS A C 1
ATOM 652 O O . LYS A 1 85 ? 7.475 6.845 -14.603 1.00 83.31 85 LYS A O 1
ATOM 657 N N . GLY A 1 86 ? 5.785 6.083 -13.333 1.00 81.50 86 GLY A N 1
ATOM 658 C CA . GLY A 1 86 ? 5.145 5.299 -14.390 1.00 81.50 86 GLY A CA 1
ATOM 659 C C . GLY A 1 86 ? 4.702 6.179 -15.558 1.00 81.50 86 GLY A C 1
ATOM 660 O O . GLY A 1 86 ? 5.029 5.887 -16.706 1.00 81.50 86 GLY A O 1
ATOM 661 N N . PHE A 1 87 ? 4.035 7.293 -15.256 1.00 84.19 87 PHE A N 1
ATOM 662 C CA . PHE A 1 87 ? 3.620 8.281 -16.248 1.00 84.19 87 PHE A CA 1
ATOM 663 C C . PHE A 1 87 ? 4.809 8.898 -16.996 1.00 84.19 87 PHE A C 1
ATOM 665 O O . PHE A 1 87 ? 4.758 8.996 -18.219 1.00 84.19 87 PHE A O 1
ATOM 672 N N . SER A 1 88 ? 5.902 9.241 -16.307 1.00 82.94 88 SER A N 1
ATOM 673 C CA . SER A 1 88 ? 7.106 9.805 -16.929 1.00 82.94 88 SER A CA 1
ATOM 674 C C . SER A 1 88 ? 7.689 8.893 -18.007 1.00 82.94 88 SER A C 1
ATOM 676 O O . SER A 1 88 ? 8.062 9.385 -19.067 1.00 82.94 88 SER A O 1
ATOM 678 N N . PHE A 1 89 ? 7.708 7.571 -17.801 1.00 77.19 89 PHE A N 1
ATOM 679 C CA . PHE A 1 89 ? 8.166 6.636 -18.838 1.00 77.19 89 PHE A CA 1
ATOM 680 C C . PHE A 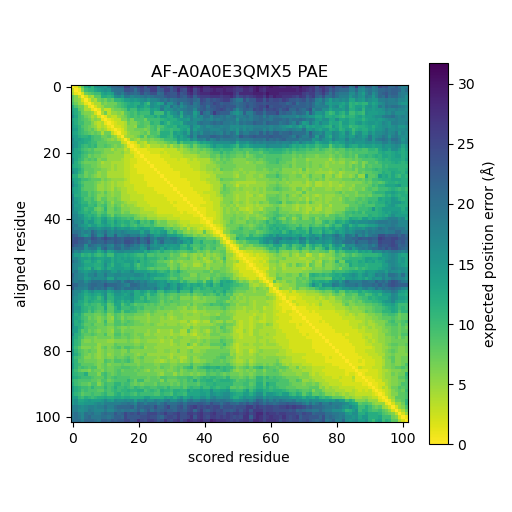1 89 ? 7.324 6.719 -20.119 1.00 77.19 89 PHE A C 1
ATOM 682 O O . PHE A 1 89 ? 7.870 6.689 -21.222 1.00 77.19 89 PHE A O 1
ATOM 689 N N . TYR A 1 90 ? 6.005 6.869 -19.990 1.00 77.94 90 TYR A N 1
ATOM 690 C CA . TYR A 1 90 ? 5.131 7.065 -21.145 1.00 77.94 90 TYR A CA 1
ATOM 691 C C . TYR A 1 90 ? 5.287 8.460 -21.754 1.00 77.94 90 TYR A C 1
ATOM 693 O O . TYR A 1 90 ? 5.383 8.582 -22.972 1.00 77.94 90 TYR A O 1
ATOM 701 N N . ALA A 1 91 ? 5.376 9.507 -20.932 1.00 82.44 91 ALA A N 1
ATOM 702 C CA . ALA A 1 91 ? 5.531 10.888 -21.384 1.00 82.44 91 ALA A CA 1
ATOM 703 C C . ALA A 1 91 ? 6.801 11.085 -22.232 1.00 82.44 91 ALA A C 1
ATOM 705 O O . ALA A 1 91 ? 6.762 11.765 -23.255 1.00 82.44 91 ALA A O 1
ATOM 706 N N . VAL A 1 92 ? 7.903 10.423 -21.865 1.00 80.75 92 VAL A N 1
ATOM 707 C CA . VAL A 1 92 ? 9.164 10.434 -22.626 1.00 80.75 92 VAL A CA 1
ATOM 708 C C . VAL A 1 92 ? 9.017 9.840 -24.031 1.00 80.75 92 VAL A C 1
ATOM 710 O O . VAL A 1 92 ? 9.729 10.252 -24.941 1.00 80.75 92 VAL A O 1
ATOM 713 N N . THR A 1 93 ? 8.049 8.948 -24.252 1.00 80.12 93 THR A N 1
ATOM 714 C CA . THR A 1 93 ? 7.788 8.368 -25.582 1.00 80.12 93 THR A CA 1
ATOM 715 C C . THR A 1 93 ? 7.213 9.397 -26.565 1.00 80.12 93 THR A C 1
ATOM 717 O O . THR A 1 93 ? 7.352 9.240 -27.774 1.00 80.12 93 THR A O 1
ATOM 720 N N . PHE A 1 94 ? 6.591 10.470 -26.066 1.00 81.56 94 PHE A N 1
ATOM 721 C CA . PHE A 1 94 ? 6.043 11.552 -26.894 1.00 81.56 94 PHE A CA 1
ATOM 722 C C . PHE A 1 94 ? 7.047 12.678 -27.175 1.00 81.56 94 PHE A C 1
ATOM 724 O O . PHE A 1 94 ? 6.745 13.601 -27.930 1.00 81.56 94 PHE A O 1
ATOM 731 N N . LEU A 1 95 ? 8.228 12.623 -26.560 1.00 80.50 95 LEU A N 1
ATOM 732 C CA . LEU A 1 95 ? 9.273 13.627 -26.695 1.00 80.50 95 LEU A CA 1
ATOM 733 C C . LEU A 1 95 ? 10.266 13.238 -27.811 1.00 80.50 95 LEU A C 1
ATOM 735 O O . LEU A 1 95 ? 10.498 12.049 -28.041 1.00 80.50 95 LEU A O 1
ATOM 739 N N . PRO A 1 96 ? 10.868 14.212 -28.522 1.00 79.62 96 PRO A N 1
ATOM 740 C CA . PRO A 1 96 ? 11.875 13.931 -29.539 1.00 79.62 96 PRO A CA 1
ATOM 741 C C . PRO A 1 96 ? 13.051 13.104 -28.982 1.00 79.62 96 PRO A C 1
ATOM 743 O O . PRO A 1 96 ? 13.469 13.324 -27.839 1.00 79.62 96 PRO A O 1
ATOM 746 N N . PRO A 1 97 ? 13.647 12.194 -29.776 1.00 70.38 97 PRO A N 1
ATOM 747 C CA . PRO A 1 97 ? 14.823 11.442 -29.349 1.00 70.38 97 PRO A CA 1
ATOM 748 C C . PRO A 1 97 ? 15.953 12.401 -28.937 1.00 70.38 97 PRO A C 1
ATOM 750 O O . PRO A 1 97 ? 16.477 13.135 -29.771 1.00 70.38 97 PRO A O 1
ATOM 753 N N . GLY A 1 98 ? 16.310 12.414 -27.648 1.00 67.75 98 GLY A N 1
ATOM 754 C CA . GLY A 1 98 ? 17.387 13.249 -27.094 1.00 67.75 98 GLY A CA 1
ATOM 755 C C . GLY A 1 98 ? 16.962 14.354 -26.118 1.00 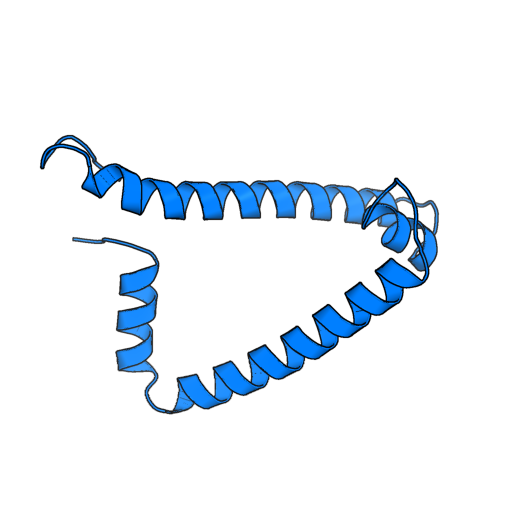67.75 98 GLY A C 1
ATOM 756 O O . GLY A 1 98 ? 17.837 14.956 -25.503 1.00 67.75 98 GLY A O 1
ATOM 757 N N . SER A 1 99 ? 15.663 14.608 -25.913 1.00 61.34 99 SER A N 1
ATOM 758 C CA . SER A 1 99 ? 15.195 15.644 -24.969 1.00 61.34 99 SER A CA 1
ATOM 759 C C . SER A 1 99 ? 14.898 15.142 -23.551 1.00 61.34 99 SER A C 1
ATOM 761 O O . SER A 1 99 ? 14.587 15.944 -22.675 1.00 61.34 99 SER A O 1
ATOM 763 N N . ALA A 1 100 ? 14.975 13.835 -23.306 1.00 58.88 100 ALA A N 1
ATOM 764 C CA . ALA A 1 100 ? 14.699 13.245 -22.002 1.00 58.88 100 ALA A CA 1
ATOM 765 C C . ALA A 1 100 ? 15.888 12.403 -21.532 1.00 58.88 100 ALA A C 1
ATOM 767 O O . ALA A 1 100 ? 16.141 11.320 -22.058 1.00 58.88 100 ALA A O 1
ATOM 768 N N . GLN A 1 101 ? 16.610 12.918 -20.538 1.00 53.31 101 GLN A N 1
ATOM 769 C CA . GLN A 1 101 ? 17.509 12.127 -19.704 1.00 53.31 101 GLN A CA 1
ATOM 770 C C . GLN A 1 101 ? 16.765 11.804 -18.413 1.00 53.31 101 GLN A C 1
ATOM 772 O O . GLN A 1 101 ? 16.788 12.587 -17.465 1.00 53.31 101 GLN A O 1
ATOM 777 N N . VAL A 1 102 ? 16.039 10.689 -18.416 1.00 53.25 102 VAL A N 1
ATOM 778 C CA . VAL A 1 102 ? 15.478 10.083 -17.203 1.00 53.25 102 VAL A CA 1
ATOM 779 C C . VAL A 1 102 ? 15.855 8.616 -17.196 1.00 53.25 102 VAL A C 1
ATOM 781 O O . VAL A 1 102 ? 15.714 7.987 -18.269 1.00 53.25 102 VAL A O 1
#

Radius of gyration: 19.55 Å; Cα contacts (8 Å, |Δi|>4): 20; chains: 1; bounding box: 40×37×51 Å

Sequence (102 aa):
MEPGYFLFSGQLLRFTGNAVYISFIIAEVVALLNAYSYAKLGVRYQSAGGPVEFILKGFGDGVLSGGLNLLLWVSYVFALALYSKGFSFYAVTFLPPGSAQV

Organism: NCBI:txid1434109

pLDDT: mean 76.99, std 12.77, range [42.12, 96.5]